Protein AF-A0A966YD22-F1 (afdb_monomer_lite)

pLDDT: mean 92.24, std 5.54, range [62.72, 98.19]

Structure (mmCIF, N/CA/C/O backbone):
data_AF-A0A966YD22-F1
#
_entry.id   AF-A0A966YD22-F1
#
loop_
_atom_site.group_PDB
_atom_site.id
_atom_site.type_symbol
_atom_site.label_atom_id
_atom_site.label_alt_id
_atom_site.label_comp_id
_atom_site.label_asym_id
_atom_site.label_entity_id
_atom_site.label_seq_id
_atom_site.pdbx_PDB_ins_code
_atom_site.Cartn_x
_atom_site.Cartn_y
_atom_site.Cartn_z
_atom_site.occupancy
_atom_site.B_iso_or_equiv
_atom_site.auth_seq_id
_atom_site.auth_comp_id
_atom_site.auth_asym_id
_atom_site.auth_atom_id
_atom_site.pdbx_PDB_model_num
ATOM 1 N N . MET A 1 1 ? 7.429 -3.941 -1.901 1.00 62.72 1 MET A N 1
ATOM 2 C CA . MET A 1 1 ? 7.034 -5.348 -2.124 1.00 62.72 1 MET A CA 1
ATOM 3 C C . MET A 1 1 ? 5.840 -5.384 -3.066 1.00 62.72 1 MET A C 1
ATOM 5 O O . MET A 1 1 ? 4.731 -5.159 -2.615 1.00 62.72 1 MET A O 1
ATOM 9 N N . SER A 1 2 ? 6.065 -5.586 -4.367 1.00 85.81 2 SER A N 1
ATOM 10 C CA . SER A 1 2 ? 4.985 -5.640 -5.376 1.00 85.81 2 SER A CA 1
ATOM 11 C C . SER A 1 2 ? 4.525 -7.070 -5.663 1.00 85.81 2 SER A C 1
ATOM 13 O O . SER A 1 2 ? 3.350 -7.305 -5.913 1.00 85.81 2 SER A O 1
ATOM 15 N N . THR A 1 3 ? 5.422 -8.048 -5.515 1.00 94.69 3 THR A N 1
ATOM 16 C CA . THR A 1 3 ? 5.148 -9.469 -5.770 1.00 94.69 3 THR A CA 1
ATOM 17 C C . THR A 1 3 ? 3.917 -9.982 -5.026 1.00 94.69 3 THR A C 1
ATOM 19 O O . THR A 1 3 ? 3.076 -10.640 -5.623 1.00 94.69 3 THR A O 1
ATOM 22 N N . LEU A 1 4 ? 3.776 -9.645 -3.741 1.00 95.56 4 LEU A N 1
ATOM 23 C CA . LEU A 1 4 ? 2.648 -10.115 -2.939 1.00 95.56 4 LEU A CA 1
ATOM 24 C C . LEU A 1 4 ? 1.314 -9.495 -3.384 1.00 95.56 4 LEU A C 1
ATOM 26 O O . LEU A 1 4 ? 0.309 -10.194 -3.422 1.00 95.56 4 LEU A O 1
ATOM 30 N N . ALA A 1 5 ? 1.323 -8.215 -3.773 1.00 96.38 5 ALA A N 1
ATOM 31 C CA . ALA A 1 5 ? 0.141 -7.550 -4.315 1.00 96.38 5 ALA A CA 1
ATOM 32 C C . ALA A 1 5 ? -0.334 -8.253 -5.594 1.00 96.38 5 ALA A C 1
ATOM 34 O O . ALA A 1 5 ? -1.500 -8.606 -5.700 1.00 96.38 5 ALA A O 1
ATOM 35 N N . HIS A 1 6 ? 0.582 -8.561 -6.519 1.00 96.44 6 HIS A N 1
ATOM 36 C CA . HIS A 1 6 ? 0.259 -9.327 -7.730 1.00 96.44 6 HIS A CA 1
ATOM 37 C C . HIS A 1 6 ? -0.331 -10.709 -7.422 1.00 96.44 6 HIS A C 1
ATOM 39 O O . HIS A 1 6 ? -1.332 -11.090 -8.023 1.00 96.44 6 HIS A O 1
ATOM 45 N N . VAL A 1 7 ? 0.252 -11.448 -6.472 1.00 97.38 7 VAL A N 1
ATOM 46 C CA . VAL A 1 7 ? -0.244 -12.779 -6.077 1.00 97.38 7 VAL A CA 1
ATOM 47 C C . VAL A 1 7 ? -1.655 -12.704 -5.493 1.00 97.38 7 VAL A C 1
ATOM 49 O O . VAL A 1 7 ? -2.512 -13.505 -5.859 1.00 97.38 7 VAL A O 1
ATOM 52 N N . PHE A 1 8 ? -1.913 -11.750 -4.600 1.00 97.56 8 PHE A N 1
ATOM 53 C CA . PHE A 1 8 ? -3.226 -11.590 -3.977 1.00 97.56 8 PHE A CA 1
ATOM 54 C C . PHE A 1 8 ? -4.300 -11.165 -4.977 1.00 97.56 8 PHE A C 1
ATOM 56 O O . PHE A 1 8 ? -5.380 -11.750 -4.984 1.00 97.56 8 PHE A O 1
ATOM 63 N N . GLU A 1 9 ? -3.986 -10.241 -5.881 1.00 97.31 9 GLU A N 1
ATOM 64 C CA . GLU A 1 9 ? -4.909 -9.816 -6.940 1.00 97.31 9 GLU A CA 1
ATOM 65 C C . GLU A 1 9 ? -5.243 -10.963 -7.894 1.00 97.31 9 GLU A C 1
ATOM 67 O O . GLU A 1 9 ? -6.408 -11.173 -8.224 1.00 97.31 9 GLU A O 1
ATOM 72 N N . ALA A 1 10 ? -4.243 -11.764 -8.280 1.00 97.50 10 ALA A N 1
ATOM 73 C CA . ALA A 1 10 ? -4.458 -12.959 -9.094 1.00 97.50 10 ALA A CA 1
ATOM 74 C C . ALA A 1 10 ? -5.339 -14.008 -8.386 1.00 97.50 10 ALA A C 1
ATOM 76 O O . ALA A 1 10 ? -6.035 -14.772 -9.050 1.00 97.50 10 ALA A O 1
ATOM 77 N N . ALA A 1 11 ? -5.342 -14.026 -7.049 1.00 98.19 11 ALA A N 1
ATOM 78 C CA . ALA A 1 11 ? -6.220 -14.861 -6.231 1.00 98.19 11 ALA A CA 1
ATOM 79 C C . ALA A 1 11 ? -7.605 -14.231 -5.960 1.00 98.19 11 ALA A C 1
ATOM 81 O O . ALA A 1 11 ? -8.404 -14.812 -5.226 1.00 98.19 11 ALA A O 1
ATOM 82 N N . GLY A 1 12 ? -7.905 -13.057 -6.526 1.00 97.94 12 GLY A N 1
ATOM 83 C CA . GLY A 1 12 ? -9.177 -12.352 -6.335 1.00 97.94 12 GLY A CA 1
ATOM 84 C C . GLY A 1 12 ? -9.263 -11.517 -5.053 1.00 97.94 12 GLY A C 1
ATOM 85 O O . GLY A 1 12 ? -10.350 -11.073 -4.687 1.00 97.94 12 GLY A O 1
ATOM 86 N N . ILE A 1 13 ? -8.141 -11.284 -4.365 1.00 97.75 13 ILE A N 1
ATOM 87 C CA . ILE A 1 13 ? -8.066 -10.431 -3.175 1.00 97.75 13 ILE A CA 1
ATOM 88 C C . ILE A 1 13 ? -7.574 -9.051 -3.595 1.00 97.75 13 ILE A C 1
ATOM 90 O O . ILE A 1 13 ? -6.437 -8.880 -4.032 1.00 97.75 13 ILE A O 1
ATOM 94 N N . ALA A 1 14 ? -8.429 -8.049 -3.418 1.00 97.38 14 ALA A N 1
ATOM 95 C CA . ALA A 1 14 ? -8.085 -6.683 -3.760 1.00 97.38 14 ALA A CA 1
ATOM 96 C C . ALA A 1 14 ? -6.966 -6.124 -2.865 1.00 97.38 14 ALA A C 1
ATOM 98 O O . ALA A 1 14 ? -7.019 -6.247 -1.642 1.00 97.38 14 ALA A O 1
ATOM 99 N N . THR A 1 15 ? -5.981 -5.455 -3.467 1.00 97.00 15 THR A N 1
ATOM 100 C CA . THR A 1 15 ? -4.852 -4.840 -2.761 1.00 97.00 15 THR A CA 1
ATOM 101 C C . THR A 1 15 ? -4.587 -3.416 -3.239 1.00 97.00 15 THR A C 1
ATOM 103 O O . THR A 1 15 ? -4.952 -3.018 -4.343 1.00 97.00 15 THR A O 1
ATOM 106 N N . VAL A 1 16 ? -3.913 -2.629 -2.403 1.00 94.94 16 VAL A N 1
ATOM 107 C CA . VAL A 1 16 ? -3.333 -1.341 -2.790 1.00 94.94 16 VAL A CA 1
ATOM 108 C C . VAL A 1 16 ? -1.967 -1.204 -2.130 1.00 94.94 16 VAL A C 1
ATOM 110 O O . VAL A 1 16 ? -1.802 -1.510 -0.949 1.00 94.94 16 VAL A O 1
ATOM 113 N N . VAL A 1 17 ? -0.965 -0.767 -2.891 1.00 94.31 17 VAL A N 1
ATOM 114 C CA . VAL A 1 17 ? 0.360 -0.458 -2.345 1.00 94.31 17 VAL A CA 1
ATOM 115 C C . VAL A 1 17 ? 0.421 1.025 -1.993 1.00 94.31 17 VAL A C 1
ATOM 117 O O . VAL A 1 17 ? 0.277 1.875 -2.868 1.00 94.31 17 VAL A O 1
ATOM 120 N N . LEU A 1 18 ? 0.679 1.333 -0.722 1.00 93.62 18 LEU A N 1
ATOM 121 C CA . LEU A 1 18 ? 0.977 2.693 -0.269 1.00 93.62 18 LEU A CA 1
ATOM 122 C C . LEU A 1 18 ? 2.438 3.024 -0.589 1.00 93.62 18 LEU A C 1
ATOM 124 O O . LEU A 1 18 ? 3.349 2.324 -0.138 1.00 93.62 18 LEU A O 1
ATOM 128 N N . ALA A 1 19 ? 2.673 4.074 -1.372 1.00 92.31 19 ALA A N 1
ATOM 129 C CA . ALA A 1 19 ? 4.006 4.443 -1.832 1.00 92.31 19 ALA A CA 1
ATOM 130 C C . ALA A 1 19 ? 4.362 5.884 -1.453 1.00 92.31 19 ALA A C 1
ATOM 132 O O . ALA A 1 19 ? 3.720 6.825 -1.903 1.00 92.31 19 ALA A O 1
ATOM 133 N N . SER A 1 20 ? 5.456 6.062 -0.709 1.00 91.38 20 SER A N 1
ATOM 134 C CA . SER A 1 20 ? 6.032 7.388 -0.415 1.00 91.38 20 SER A CA 1
ATOM 135 C C . SER A 1 20 ? 6.875 7.954 -1.569 1.00 91.38 20 SER A C 1
ATOM 137 O O . SER A 1 20 ? 7.305 9.099 -1.519 1.00 91.38 20 SER A O 1
ATOM 139 N N . MET A 1 21 ? 7.167 7.148 -2.597 1.00 90.62 21 MET A N 1
ATOM 140 C CA . MET A 1 21 ? 7.974 7.538 -3.760 1.00 90.62 21 MET A CA 1
ATOM 141 C C . MET A 1 21 ? 7.284 7.089 -5.049 1.00 90.62 21 MET A C 1
ATOM 143 O O . MET A 1 21 ? 7.440 5.945 -5.488 1.00 90.62 21 MET A O 1
ATOM 147 N N . ALA A 1 22 ? 6.525 7.995 -5.667 1.00 89.62 22 ALA A N 1
ATOM 148 C CA . ALA A 1 22 ? 5.714 7.690 -6.846 1.00 89.62 22 ALA A CA 1
ATOM 149 C C . ALA A 1 22 ? 6.546 7.147 -8.022 1.00 89.62 22 ALA A C 1
ATOM 151 O O . ALA A 1 22 ? 6.144 6.179 -8.664 1.00 89.62 22 ALA A O 1
ATOM 152 N N . ASP A 1 23 ? 7.733 7.698 -8.284 1.00 93.06 23 ASP A N 1
ATOM 153 C CA . ASP A 1 23 ? 8.557 7.262 -9.421 1.00 93.06 23 ASP A CA 1
ATOM 154 C C . ASP A 1 23 ? 9.164 5.870 -9.233 1.00 93.06 23 ASP A C 1
ATOM 156 O O . ASP A 1 23 ? 9.338 5.126 -10.200 1.00 93.06 23 ASP A O 1
ATOM 160 N N . VAL A 1 24 ? 9.431 5.474 -7.986 1.00 91.94 24 VAL A N 1
ATOM 161 C CA . VAL A 1 24 ? 9.820 4.095 -7.670 1.00 91.94 24 VAL A CA 1
ATOM 162 C C . VAL A 1 24 ? 8.630 3.164 -7.894 1.00 91.94 24 VAL A C 1
ATOM 164 O O . VAL A 1 24 ? 8.784 2.120 -8.524 1.00 91.94 24 VAL A O 1
ATOM 167 N N . ALA A 1 25 ? 7.433 3.554 -7.448 1.00 92.50 25 ALA A N 1
ATOM 168 C CA . ALA A 1 25 ? 6.225 2.757 -7.644 1.00 92.50 25 ALA A CA 1
ATOM 169 C C . ALA A 1 25 ? 5.896 2.552 -9.132 1.00 92.50 25 ALA A C 1
ATOM 171 O O . ALA A 1 25 ? 5.586 1.431 -9.526 1.00 92.50 25 ALA A O 1
ATOM 172 N N . LYS A 1 26 ? 6.059 3.581 -9.974 1.00 93.31 26 LYS A N 1
ATOM 173 C CA . LYS A 1 26 ? 5.896 3.469 -11.436 1.00 93.31 26 LYS A CA 1
ATOM 174 C C . LYS A 1 26 ? 6.831 2.424 -12.050 1.00 93.31 26 LYS A C 1
ATOM 176 O O . LYS A 1 26 ? 6.392 1.637 -12.877 1.00 93.31 26 LYS A O 1
ATOM 181 N N . LYS A 1 27 ? 8.103 2.387 -11.631 1.00 94.69 27 LYS A N 1
ATOM 182 C CA . LYS A 1 27 ? 9.082 1.393 -12.116 1.00 94.69 27 LYS A CA 1
ATOM 183 C C . LYS A 1 27 ? 8.751 -0.027 -11.657 1.00 94.69 27 LYS A C 1
ATOM 185 O O . LYS A 1 27 ? 9.000 -0.980 -12.382 1.00 94.69 27 LYS A O 1
ATOM 190 N N . VAL A 1 28 ? 8.228 -0.159 -10.441 1.00 94.31 28 VAL A N 1
ATOM 191 C CA . VAL A 1 28 ? 7.890 -1.449 -9.826 1.00 94.31 28 VAL A CA 1
ATOM 192 C C . VAL A 1 28 ? 6.564 -2.019 -10.356 1.00 94.31 28 VAL A C 1
ATOM 194 O O . VAL A 1 28 ? 6.365 -3.231 -10.306 1.00 94.31 28 VAL A O 1
ATOM 197 N N . GL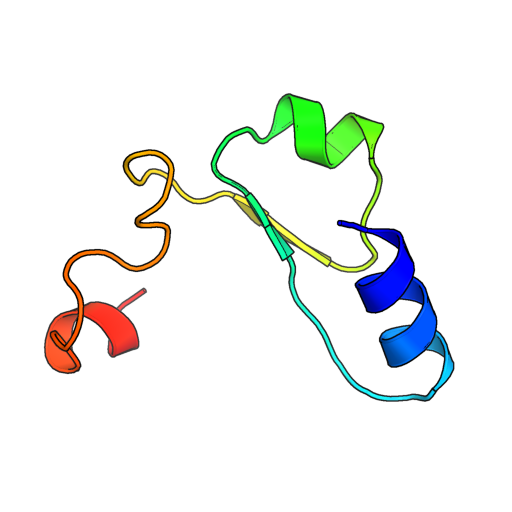Y A 1 29 ? 5.656 -1.163 -10.833 1.00 94.06 29 GLY A N 1
ATOM 198 C CA . GLY A 1 29 ? 4.371 -1.541 -11.426 1.00 94.06 29 GLY A CA 1
ATOM 199 C C . GLY A 1 29 ? 3.494 -2.460 -10.562 1.00 94.06 29 GLY A C 1
ATOM 200 O O . GLY A 1 29 ? 3.189 -3.572 -10.998 1.00 94.06 29 GLY A O 1
ATOM 201 N N . PRO A 1 30 ? 3.095 -2.073 -9.333 1.00 95.50 30 PRO A N 1
ATOM 202 C CA . PRO A 1 30 ? 2.070 -2.812 -8.597 1.00 95.50 30 PRO A CA 1
ATOM 203 C C . PRO A 1 30 ? 0.713 -2.740 -9.309 1.00 95.50 30 PRO A C 1
ATOM 205 O O . PRO A 1 30 ? 0.470 -1.773 -10.031 1.00 95.50 30 PRO A O 1
ATOM 208 N N . PRO A 1 31 ? -0.203 -3.690 -9.049 1.00 95.75 31 PRO A N 1
ATOM 209 C CA . PRO A 1 31 ? -1.545 -3.687 -9.639 1.00 95.75 31 PRO A CA 1
ATOM 210 C C . PRO A 1 31 ? -2.305 -2.378 -9.394 1.00 95.75 31 PRO A C 1
ATOM 212 O O . PRO A 1 31 ? -2.942 -1.842 -10.297 1.00 95.75 31 PRO A O 1
ATOM 215 N N . ARG A 1 32 ? -2.205 -1.849 -8.168 1.00 95.25 32 ARG A N 1
ATOM 216 C CA . ARG A 1 32 ? -2.781 -0.573 -7.731 1.00 95.25 32 ARG A CA 1
ATOM 217 C C . ARG A 1 32 ? -1.851 0.116 -6.743 1.00 95.25 32 ARG A C 1
ATOM 219 O O . ARG A 1 32 ? -1.238 -0.538 -5.894 1.00 95.25 32 ARG A O 1
ATOM 226 N N . VAL A 1 33 ? -1.769 1.439 -6.833 1.00 94.56 33 VAL A N 1
ATOM 227 C CA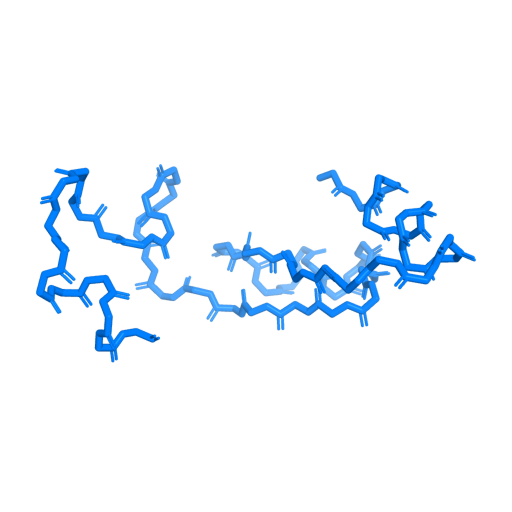 . VAL A 1 33 ? -0.896 2.266 -5.991 1.00 94.56 33 VAL A CA 1
ATOM 228 C C . VAL A 1 33 ? -1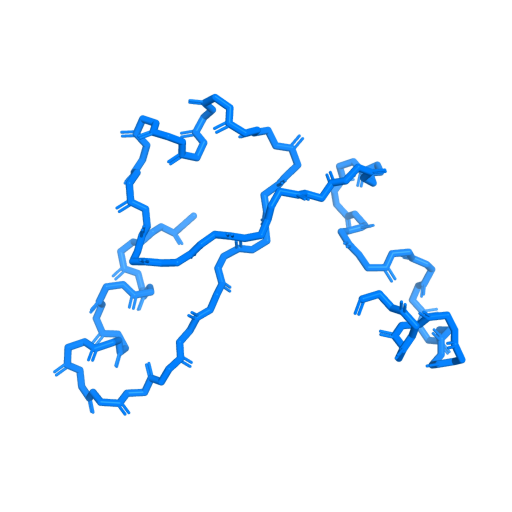.643 3.497 -5.508 1.00 94.56 33 VAL A C 1
ATOM 230 O O . VAL A 1 33 ? -2.298 4.164 -6.304 1.00 94.56 33 VAL A O 1
ATOM 233 N N . LEU A 1 34 ? -1.463 3.825 -4.230 1.00 92.75 34 LEU A N 1
ATOM 234 C CA . LEU A 1 34 ? -1.751 5.146 -3.683 1.00 92.75 34 LEU A CA 1
ATOM 235 C C . LEU A 1 34 ? -0.418 5.846 -3.403 1.00 92.75 34 LEU A C 1
ATOM 237 O O . LEU A 1 34 ? 0.398 5.356 -2.618 1.00 92.75 34 LEU A O 1
ATOM 241 N N . ALA A 1 35 ? -0.177 6.966 -4.084 1.00 91.00 35 ALA A N 1
ATOM 242 C CA . ALA A 1 35 ? 0.966 7.822 -3.795 1.00 91.00 35 ALA A CA 1
ATOM 243 C C . ALA A 1 35 ? 0.641 8.677 -2.564 1.00 91.00 35 ALA A C 1
ATOM 245 O O . ALA A 1 35 ? -0.331 9.423 -2.557 1.00 91.00 35 ALA A O 1
ATOM 246 N N . CYS A 1 36 ? 1.451 8.532 -1.524 1.00 89.44 36 CYS A N 1
ATOM 247 C CA . CYS A 1 36 ? 1.229 9.106 -0.206 1.00 89.44 36 CYS A CA 1
ATOM 248 C C . CYS A 1 36 ? 2.202 10.264 0.035 1.00 89.44 36 CYS A C 1
ATOM 250 O O . CYS A 1 36 ? 3.413 10.038 0.094 1.00 89.44 36 CYS A O 1
ATOM 252 N N . GLU A 1 37 ? 1.692 11.475 0.263 1.00 86.69 37 GLU A N 1
ATOM 253 C CA . GLU A 1 37 ? 2.492 12.655 0.643 1.00 86.69 37 GLU A CA 1
ATOM 254 C C . GLU A 1 37 ? 2.794 12.682 2.151 1.00 86.69 37 GLU A C 1
ATOM 256 O O . GLU A 1 37 ? 2.608 13.676 2.847 1.00 86.69 37 GLU A O 1
ATOM 261 N N . PHE A 1 38 ? 3.260 11.551 2.677 1.00 85.94 38 PHE A N 1
ATOM 262 C CA . PHE A 1 38 ? 3.572 11.385 4.092 1.00 85.94 38 PHE A CA 1
ATOM 263 C C . PHE A 1 38 ? 5.052 11.075 4.310 1.00 85.94 38 PHE A C 1
ATOM 265 O O . PHE A 1 38 ? 5.705 10.509 3.424 1.00 85.94 38 PHE A O 1
ATOM 272 N N . PRO A 1 39 ? 5.589 11.362 5.513 1.00 84.56 39 PRO A N 1
ATOM 273 C CA . PRO A 1 39 ? 6.927 10.930 5.884 1.00 84.56 39 PRO A CA 1
ATOM 274 C C . PRO A 1 39 ? 7.117 9.428 5.655 1.00 84.56 39 PRO A C 1
ATOM 276 O O . PRO A 1 39 ? 6.233 8.614 5.949 1.00 84.56 39 PRO A O 1
ATOM 279 N N . LEU A 1 40 ? 8.297 9.056 5.157 1.00 85.69 40 LEU A N 1
ATOM 280 C CA . LEU A 1 40 ? 8.644 7.659 4.926 1.00 85.69 40 LEU A CA 1
ATOM 281 C C . LEU A 1 40 ? 8.446 6.840 6.213 1.00 85.69 40 LEU A C 1
ATOM 283 O O . LEU A 1 40 ? 8.911 7.218 7.287 1.00 85.69 40 LEU A O 1
ATOM 287 N N . GLY A 1 41 ? 7.741 5.715 6.093 1.00 86.50 41 GLY A N 1
ATOM 288 C CA . GLY A 1 41 ? 7.412 4.840 7.222 1.00 86.50 41 GLY A CA 1
ATOM 289 C C . GLY A 1 41 ? 6.139 5.221 7.984 1.00 86.50 41 GLY A C 1
ATOM 290 O O . GLY A 1 41 ? 5.738 4.482 8.878 1.00 86.50 41 GLY A O 1
ATOM 291 N N . ARG A 1 42 ? 5.471 6.327 7.627 1.00 88.62 42 ARG A N 1
ATOM 292 C CA . ARG A 1 42 ? 4.181 6.740 8.206 1.00 88.62 42 ARG A CA 1
ATOM 293 C C . ARG A 1 42 ? 3.156 7.104 7.124 1.00 88.62 42 ARG A C 1
ATOM 295 O O . ARG A 1 42 ? 2.620 8.206 7.157 1.00 88.62 42 ARG A O 1
ATOM 302 N N . PRO A 1 43 ? 2.856 6.198 6.172 1.00 89.56 43 PRO A N 1
ATOM 303 C CA . PRO A 1 43 ? 2.024 6.505 5.005 1.00 89.56 43 PRO A CA 1
ATOM 304 C C . PRO A 1 43 ? 0.557 6.840 5.326 1.00 89.56 43 PRO A C 1
ATOM 306 O O . PRO A 1 43 ? -0.173 7.192 4.413 1.00 89.56 43 PRO A O 1
ATOM 309 N N . LEU A 1 44 ? 0.135 6.715 6.590 1.00 91.88 44 LEU A N 1
ATOM 310 C CA . LEU A 1 44 ? -1.218 7.006 7.082 1.00 91.88 44 LEU A CA 1
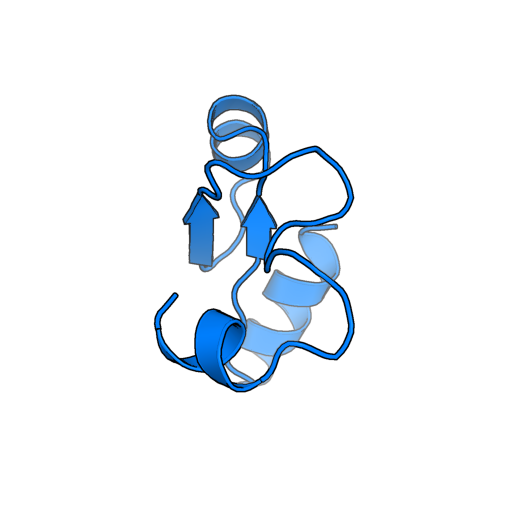ATOM 311 C C . LEU A 1 44 ? -1.186 7.900 8.341 1.00 91.88 44 LEU A C 1
ATOM 313 O O . LEU A 1 44 ? -2.050 7.810 9.209 1.00 91.88 44 LEU A O 1
ATOM 317 N N . GLY A 1 45 ? -0.143 8.722 8.500 1.00 90.44 45 GLY A N 1
ATOM 318 C CA . GLY A 1 45 ? -0.015 9.628 9.644 1.00 90.44 45 GLY A CA 1
ATOM 319 C C . GLY A 1 45 ? 0.397 8.947 10.957 1.00 90.44 45 GLY A C 1
ATOM 320 O O . GLY A 1 45 ? 1.204 8.012 10.979 1.00 90.44 45 GLY A O 1
ATOM 32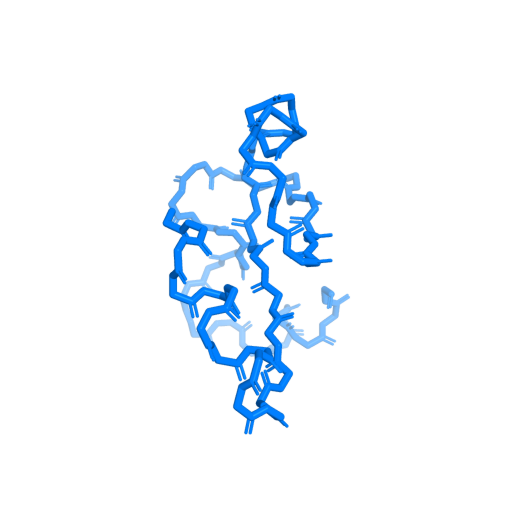1 N N . LYS A 1 46 ? -0.082 9.483 12.087 1.00 91.81 46 LYS A N 1
ATOM 322 C CA . LYS A 1 46 ? 0.292 9.027 13.436 1.00 91.81 46 LYS A CA 1
ATOM 323 C C . LYS A 1 46 ? -0.359 7.665 13.746 1.00 91.81 46 LYS A C 1
ATOM 325 O O . LYS A 1 46 ? -1.547 7.489 13.486 1.00 91.81 46 LYS A O 1
ATOM 330 N N . PRO A 1 47 ? 0.373 6.700 14.337 1.00 91.19 47 PRO A N 1
ATOM 331 C CA . PRO A 1 47 ? -0.229 5.444 14.778 1.00 91.19 47 PRO A CA 1
ATOM 332 C C . PRO A 1 47 ? -1.365 5.680 15.783 1.00 91.19 47 PRO A C 1
ATOM 334 O O . PRO A 1 47 ? -1.189 6.430 16.744 1.00 91.19 47 PRO A O 1
ATOM 337 N N . GLY A 1 48 ? -2.504 5.018 15.570 1.00 93.50 48 GLY A N 1
ATOM 338 C CA . GLY A 1 48 ? -3.677 5.089 16.449 1.00 93.50 48 GLY A CA 1
ATOM 339 C C . GLY A 1 48 ? -4.575 6.317 16.269 1.00 93.50 48 GLY A C 1
ATOM 340 O O . GLY A 1 48 ? -5.539 6.453 17.015 1.00 93.50 48 GLY A O 1
ATOM 341 N N . ASP A 1 49 ? -4.295 7.196 15.305 1.00 95.19 49 ASP A N 1
ATOM 342 C CA . ASP A 1 49 ? -5.135 8.362 15.010 1.00 95.19 49 ASP A CA 1
ATOM 343 C C . ASP A 1 49 ? -6.251 8.002 14.015 1.00 95.19 49 ASP A C 1
ATOM 345 O O . ASP A 1 49 ? -6.147 8.242 12.813 1.00 95.19 49 ASP A O 1
ATOM 349 N N . ALA A 1 50 ? -7.296 7.341 14.517 1.00 95.50 50 ALA A N 1
ATOM 350 C CA . ALA A 1 50 ? -8.376 6.809 13.685 1.00 95.50 50 ALA A CA 1
ATOM 351 C C . ALA A 1 50 ? -9.193 7.903 12.975 1.00 95.50 50 ALA A C 1
ATOM 353 O O . ALA A 1 50 ? -9.674 7.678 11.867 1.00 95.50 50 ALA A O 1
ATOM 354 N N . GLU A 1 51 ? -9.350 9.077 13.598 1.00 96.38 51 GLU A N 1
ATOM 355 C CA . GLU A 1 51 ? -10.063 10.204 12.989 1.00 96.38 51 GLU A CA 1
ATOM 356 C C . GLU A 1 51 ? -9.329 10.679 11.737 1.00 96.38 51 GLU A C 1
ATOM 358 O O . GLU A 1 51 ? -9.931 10.745 10.667 1.00 96.38 51 GLU A O 1
ATOM 363 N N . PHE A 1 52 ? -8.018 10.916 11.848 1.00 92.88 52 PHE A N 1
ATOM 364 C CA . PHE A 1 52 ? -7.195 11.271 10.701 1.00 92.88 52 PHE A CA 1
ATOM 365 C C . PHE A 1 52 ? -7.186 10.162 9.642 1.00 92.88 52 PHE A C 1
ATOM 367 O O . PHE A 1 52 ? -7.407 10.432 8.468 1.00 92.88 52 PHE A O 1
ATOM 374 N N . GLN A 1 53 ? -6.970 8.905 10.044 1.00 91.81 53 GLN A N 1
ATOM 375 C CA . GLN A 1 53 ? -6.819 7.767 9.126 1.00 91.81 53 GLN A CA 1
ATOM 376 C C . GLN A 1 53 ? -8.056 7.486 8.265 1.00 91.81 53 GLN A C 1
ATOM 378 O O . GLN A 1 53 ? -7.907 6.968 7.163 1.00 91.81 53 GLN A O 1
ATOM 383 N N . HIS A 1 54 ? -9.258 7.824 8.737 1.00 92.12 54 HIS A N 1
ATOM 384 C CA . HIS A 1 54 ? -10.490 7.692 7.953 1.00 92.12 54 HIS A CA 1
ATOM 385 C C . HIS A 1 54 ? -10.766 8.881 7.018 1.00 92.12 54 HIS A C 1
ATOM 387 O O . HIS A 1 54 ? -11.691 8.804 6.212 1.00 92.12 54 HIS A O 1
ATOM 393 N N . GLN A 1 55 ? -10.005 9.974 7.126 1.00 90.00 55 GLN A N 1
ATOM 394 C CA . GLN A 1 55 ? -10.103 11.132 6.227 1.00 90.00 55 GLN A CA 1
ATOM 395 C C . GLN A 1 55 ? -9.155 11.045 5.019 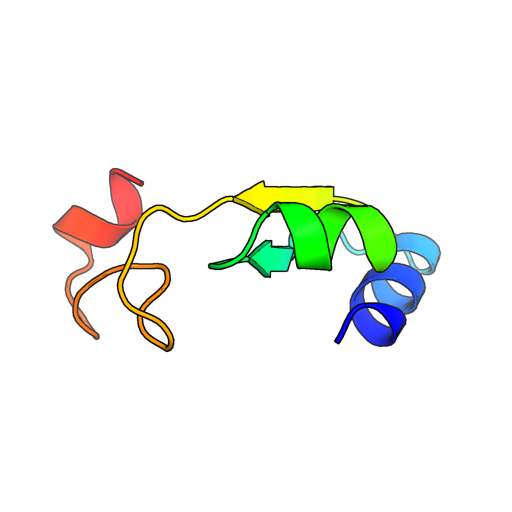1.00 90.00 55 GLN A C 1
ATOM 397 O O . GLN A 1 55 ? -9.264 11.879 4.119 1.00 90.00 55 GLN A O 1
ATOM 402 N N . VAL A 1 56 ? -8.220 10.085 5.017 1.00 80.38 56 VAL A N 1
ATOM 403 C CA . VAL A 1 56 ? -7.190 9.898 3.974 1.00 80.38 56 VAL A CA 1
ATOM 404 C C . VAL A 1 56 ? -7.693 9.045 2.814 1.00 80.38 56 VAL A C 1
ATOM 406 O O . VAL A 1 56 ? -8.428 8.067 3.072 1.00 80.38 56 VAL A O 1
#

Radius of gyration: 12.45 Å; chains: 1; bounding box: 20×28×29 Å

Secondary structure (DSSP, 8-state):
--HHHHHHHHTT----EEES-HHHHHHH--SSEEE--S-TT-TTSSTT-HHHHTT-

Sequence (56 aa):
MSTLAHVFEAAGIATVVLASMADVAKKVGPPRVLACEFPLGRPLGKPGDAEFQHQV

Foldseek 3Di:
DQVVQVVCVVVVHHDEAEDCDVVVCVVVPHVHYDHAVDPPPCSQHDPPPVVSNVVD